Protein AF-A0A0J8B0G8-F1 (afdb_monomer_lite)

Secondar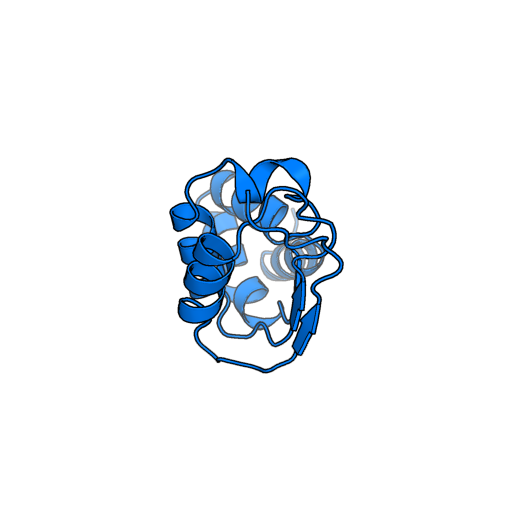y structure (DSSP, 8-state):
---HHHHHHHHTTS-HHHHHHHHHH-HHHHHHHHHHHHHH--EEEGGGGTTTTTTS-SHHHHHHHHH-TT--EEE-TT-TT--HHHHHHHHHT-TT--S-EE--S-----

Sequence (110 aa):
VLSPALLGRIFTYLTIFEYINVTKVSKAWAKIAAEETIQCMTTFDAAQLWYLLGQIDPSPIITMINQFVNVNKYSFAYCHHLTDAKLLQLLEAIPNKVWNYSFGCFIGDV

Organism: Beta vulgaris subsp. vulgaris (NCBI:txid3555)

Radius of gyration: 14.87 Å; chains: 1; bounding box: 38×25×40 Å

pLDDT: mean 78.4, std 10.76, range [40.28, 93.88]

Foldseek 3Di:
DDDLVVLLVVLLPDALVVLVVQLVPDVSSVVSSLPRNLVNAQEHACVVCLDPQLVDDCVVVLVSLLSNLNHQAYEPANNANNEPVSVVVSCVSRNNNHPHYHHNYDHDDD

InterPro domains:
  IPR036047 F-box-like domain superfamily [SSF81383] (2-64)

Structure (mmCIF, N/CA/C/O backbone):
data_AF-A0A0J8B0G8-F1
#
_entry.id   AF-A0A0J8B0G8-F1
#
loop_
_atom_site.group_PDB
_atom_site.id
_atom_site.type_symbol
_atom_site.label_atom_id
_atom_site.label_alt_id
_atom_site.label_comp_id
_atom_site.label_asym_id
_atom_site.label_entity_id
_atom_site.label_seq_id
_atom_site.pdbx_PDB_ins_code
_atom_site.Cartn_x
_atom_site.Cartn_y
_atom_site.Cartn_z
_atom_site.occupancy
_atom_site.B_iso_or_equiv
_atom_site.auth_seq_id
_atom_site.auth_comp_id
_atom_site.auth_asym_id
_atom_site.auth_atom_id
_atom_site.pdbx_PDB_model_num
ATOM 1 N N . VAL A 1 1 ? -25.573 2.287 15.294 1.00 74.44 1 VAL A N 1
ATOM 2 C CA . VAL A 1 1 ? -24.167 2.734 15.132 1.00 74.44 1 VAL A CA 1
ATOM 3 C C . VAL A 1 1 ? -23.289 1.492 15.142 1.00 74.44 1 VAL A C 1
ATOM 5 O O . VAL A 1 1 ? -23.500 0.655 16.010 1.00 74.44 1 VAL A O 1
ATOM 8 N N . LEU A 1 2 ? -22.403 1.315 14.157 1.00 86.88 2 LEU A N 1
ATOM 9 C CA . LEU A 1 2 ? -21.493 0.161 14.097 1.00 86.88 2 LEU A CA 1
ATOM 10 C C . LEU A 1 2 ? -20.435 0.268 15.207 1.00 86.88 2 LEU A C 1
ATOM 12 O O . LEU A 1 2 ? -19.969 1.369 15.500 1.00 86.88 2 LEU A O 1
ATOM 16 N N . SER A 1 3 ? -20.054 -0.853 15.824 1.00 90.94 3 SER A N 1
ATOM 17 C CA . SER A 1 3 ? -18.954 -0.870 16.797 1.00 90.94 3 SER A CA 1
ATOM 18 C C . SER A 1 3 ? -17.592 -0.738 16.093 1.00 90.94 3 SER A C 1
ATOM 20 O O . SER A 1 3 ? -17.474 -1.151 14.936 1.00 90.94 3 SER A O 1
ATOM 22 N N . PRO A 1 4 ? -16.543 -0.222 16.768 1.00 88.06 4 PRO A N 1
ATOM 23 C CA . PRO A 1 4 ? -15.203 -0.114 16.183 1.00 88.06 4 PRO A CA 1
ATOM 24 C C . PRO A 1 4 ? -14.656 -1.444 15.651 1.00 88.06 4 PRO A C 1
ATOM 26 O O . PRO A 1 4 ? -14.140 -1.488 14.541 1.00 88.06 4 PRO A O 1
ATOM 29 N N . ALA A 1 5 ? -14.858 -2.539 16.391 1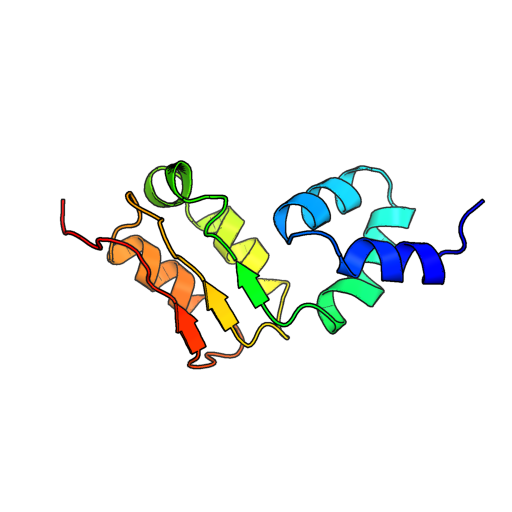.00 84.75 5 ALA A N 1
ATOM 30 C CA . ALA A 1 5 ? -14.421 -3.875 15.983 1.00 84.75 5 ALA A CA 1
ATOM 31 C C . ALA A 1 5 ? -15.135 -4.371 14.712 1.00 84.75 5 ALA A C 1
ATOM 33 O O . ALA A 1 5 ? -14.519 -4.977 13.838 1.00 84.75 5 ALA A O 1
ATOM 34 N N . LEU A 1 6 ? -16.440 -4.102 14.579 1.00 87.69 6 LEU A N 1
ATOM 35 C CA . LEU A 1 6 ? -17.179 -4.468 13.370 1.00 87.69 6 LEU A CA 1
ATOM 36 C C . LEU A 1 6 ? -16.742 -3.614 12.175 1.00 87.69 6 LEU A C 1
ATOM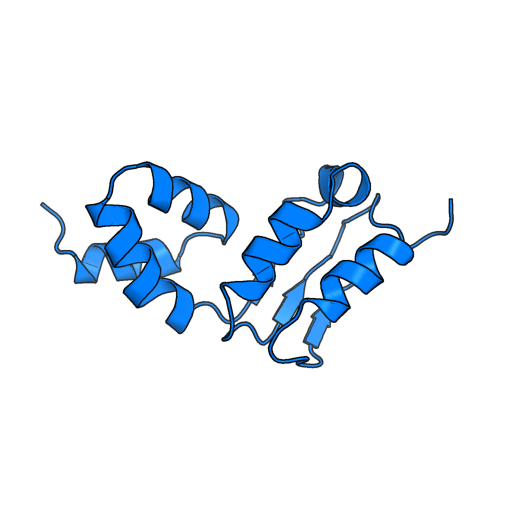 38 O O . LEU A 1 6 ? -16.636 -4.129 11.067 1.00 87.69 6 LEU A O 1
ATOM 42 N N . LEU A 1 7 ? -16.450 -2.332 12.404 1.00 88.62 7 LEU A N 1
ATOM 43 C CA . LEU A 1 7 ? -15.938 -1.440 11.370 1.00 88.62 7 LEU A CA 1
ATOM 44 C C . LEU A 1 7 ? -14.538 -1.866 10.892 1.00 88.62 7 LEU A C 1
ATOM 46 O O . LEU A 1 7 ? -14.304 -1.907 9.689 1.00 88.62 7 LEU A O 1
ATOM 50 N N . GLY A 1 8 ? -13.651 -2.272 11.807 1.00 84.50 8 GLY A N 1
ATOM 51 C CA . GLY A 1 8 ? -12.336 -2.829 11.471 1.00 84.50 8 GLY A CA 1
ATOM 52 C C . GLY A 1 8 ? -12.438 -4.069 10.585 1.00 84.50 8 GLY A C 1
ATOM 53 O O . GLY A 1 8 ? -11.805 -4.133 9.536 1.00 84.50 8 GLY A O 1
ATOM 54 N N . ARG A 1 9 ? -13.341 -4.999 10.925 1.00 82.88 9 ARG A N 1
ATOM 55 C CA . ARG A 1 9 ? -13.649 -6.167 10.079 1.00 82.88 9 ARG A CA 1
ATOM 56 C C . ARG A 1 9 ? -14.224 -5.809 8.712 1.00 82.88 9 ARG A C 1
ATOM 58 O O . ARG A 1 9 ? -14.057 -6.578 7.781 1.00 82.88 9 ARG A O 1
ATOM 65 N N . ILE A 1 10 ? -14.934 -4.692 8.577 1.00 86.62 10 ILE A N 1
ATOM 66 C CA . ILE A 1 10 ? -15.398 -4.223 7.264 1.00 86.62 10 ILE A CA 1
ATOM 67 C C . ILE A 1 10 ? -14.205 -3.709 6.452 1.00 86.62 10 ILE A C 1
ATOM 69 O O . ILE A 1 10 ? -14.104 -4.000 5.262 1.00 86.62 10 ILE A O 1
ATOM 73 N N . PHE A 1 11 ? -13.278 -2.993 7.090 1.00 85.88 11 PHE A N 1
ATOM 74 C CA . PHE A 1 11 ? -12.098 -2.451 6.418 1.00 85.88 11 PHE A CA 1
ATOM 75 C C . PHE A 1 11 ? -11.151 -3.528 5.881 1.00 85.88 11 PHE A C 1
ATOM 77 O O . PHE A 1 11 ? -10.443 -3.258 4.917 1.00 85.88 11 PHE A O 1
ATOM 84 N N . THR A 1 12 ? -11.175 -4.755 6.411 1.00 77.88 12 THR A N 1
ATOM 85 C CA . THR A 1 12 ? -10.370 -5.863 5.863 1.00 77.88 12 THR A CA 1
ATOM 86 C C . THR A 1 12 ? -10.840 -6.358 4.492 1.00 77.88 12 THR A C 1
ATOM 88 O O . THR A 1 12 ? -10.073 -7.034 3.812 1.00 77.88 12 THR A O 1
ATOM 91 N N . TYR A 1 13 ? -12.064 -6.025 4.063 1.00 80.38 13 TYR A N 1
ATOM 92 C CA . TYR A 1 13 ? -12.555 -6.323 2.710 1.00 80.38 13 TYR A CA 1
ATOM 93 C C . TYR A 1 13 ? -12.157 -5.263 1.679 1.00 80.38 13 TYR A C 1
ATOM 95 O O . TYR A 1 13 ? -12.371 -5.466 0.485 1.00 80.38 13 TYR A O 1
ATOM 103 N N . LEU A 1 14 ? -11.623 -4.127 2.130 1.00 79.44 14 LEU A N 1
ATOM 104 C CA . LEU A 1 14 ? -11.224 -3.040 1.252 1.00 79.44 14 LEU A CA 1
ATOM 105 C C . LEU A 1 14 ? -9.877 -3.343 0.609 1.00 79.44 14 LEU A C 1
ATOM 107 O O . LEU A 1 14 ? -8.968 -3.898 1.231 1.00 79.44 14 LEU A O 1
ATOM 111 N N . THR A 1 15 ? -9.725 -2.893 -0.629 1.00 75.25 15 THR A N 1
ATOM 112 C CA . THR A 1 15 ? -8.410 -2.798 -1.253 1.00 75.25 15 THR A CA 1
ATOM 113 C C . THR A 1 15 ? -7.538 -1.801 -0.496 1.00 75.25 15 THR A C 1
ATOM 115 O O . THR A 1 15 ? -8.009 -0.910 0.217 1.00 75.25 15 THR A O 1
ATOM 118 N N . ILE A 1 16 ? -6.230 -1.897 -0.706 1.00 74.81 16 ILE A N 1
ATOM 119 C CA . ILE A 1 16 ? -5.263 -0.979 -0.109 1.00 74.81 16 ILE A CA 1
ATOM 120 C C . ILE A 1 16 ? -5.522 0.500 -0.473 1.00 74.81 16 ILE A C 1
ATOM 122 O O . ILE A 1 16 ? -5.262 1.399 0.328 1.00 74.81 16 ILE A O 1
ATOM 126 N N . PHE A 1 17 ? -6.089 0.774 -1.653 1.00 76.94 17 PHE A N 1
ATOM 127 C CA . PHE A 1 17 ? -6.414 2.134 -2.095 1.00 76.94 17 PHE A CA 1
ATOM 128 C C . PHE A 1 17 ? -7.685 2.670 -1.436 1.00 76.94 17 PHE A C 1
ATOM 130 O O . PHE A 1 17 ? -7.734 3.826 -1.010 1.00 76.94 17 PHE A O 1
ATOM 137 N N . GLU A 1 18 ? -8.704 1.827 -1.293 1.00 80.56 18 GLU A N 1
ATOM 138 C CA . GLU A 1 18 ? -9.922 2.166 -0.552 1.00 80.56 18 GLU A CA 1
ATOM 139 C C . GLU A 1 18 ? -9.625 2.375 0.935 1.00 80.56 18 GLU A C 1
ATOM 141 O O . GLU A 1 18 ? -10.144 3.311 1.548 1.00 80.56 18 GLU A O 1
ATOM 146 N N . TYR A 1 19 ? -8.711 1.578 1.491 1.00 78.69 19 TYR A N 1
ATOM 147 C CA . TYR A 1 19 ? -8.200 1.748 2.846 1.00 78.69 19 TYR A CA 1
ATOM 148 C C . TYR A 1 19 ? -7.605 3.146 3.072 1.00 78.69 19 TYR A C 1
ATOM 150 O O . TYR A 1 19 ? -7.935 3.813 4.055 1.00 78.69 19 TYR A O 1
ATOM 158 N N . ILE A 1 20 ? -6.787 3.651 2.141 1.00 78.12 20 ILE A N 1
ATOM 159 C CA . ILE A 1 20 ? -6.249 5.016 2.249 1.00 78.12 20 ILE A CA 1
ATOM 160 C C . ILE A 1 20 ? -7.380 6.038 2.332 1.00 78.12 20 ILE A C 1
ATOM 162 O O . ILE A 1 20 ? -7.314 6.977 3.127 1.00 78.12 20 ILE A O 1
ATOM 166 N N . ASN A 1 21 ? -8.436 5.865 1.542 1.00 85.12 21 ASN A N 1
ATOM 167 C CA . ASN A 1 21 ? -9.563 6.791 1.560 1.00 85.12 21 ASN A CA 1
ATOM 168 C C . ASN A 1 21 ? -10.325 6.738 2.890 1.00 85.12 21 ASN A C 1
ATOM 170 O O . ASN A 1 21 ? -10.701 7.789 3.409 1.00 85.12 21 ASN A O 1
ATOM 174 N N . VAL A 1 22 ? -10.453 5.559 3.503 1.00 87.81 22 VAL A N 1
ATOM 175 C CA . VAL A 1 22 ? -11.031 5.397 4.847 1.00 87.81 22 VAL A CA 1
ATOM 176 C C . VAL A 1 22 ? -10.274 6.204 5.902 1.00 87.81 22 VAL A C 1
ATOM 178 O O . VAL A 1 22 ? -10.906 6.869 6.728 1.00 87.81 22 VAL A O 1
ATOM 181 N N . THR A 1 23 ? -8.937 6.228 5.852 1.00 84.81 23 THR A N 1
ATOM 182 C CA . THR A 1 23 ? -8.138 7.007 6.820 1.00 84.81 23 THR A CA 1
ATOM 183 C C . THR A 1 23 ? -8.377 8.521 6.729 1.00 84.81 23 THR A C 1
ATOM 185 O O . THR A 1 23 ? -8.132 9.245 7.693 1.00 84.81 23 THR A O 1
ATOM 188 N N . LYS A 1 24 ? -8.914 9.011 5.605 1.00 88.75 24 LYS A N 1
ATOM 189 C CA . LYS A 1 24 ? -9.223 10.433 5.385 1.00 88.75 24 LYS A CA 1
ATOM 190 C C . LYS A 1 24 ? -10.624 10.834 5.854 1.00 88.75 24 LYS A C 1
ATOM 192 O O . LYS A 1 24 ? -10.892 12.026 5.970 1.00 88.75 24 LYS A O 1
ATOM 197 N N . VAL A 1 25 ? -11.512 9.876 6.138 1.00 92.56 25 VAL A N 1
ATOM 198 C CA . VAL A 1 25 ? -12.905 10.160 6.534 1.00 92.56 25 VAL A CA 1
ATOM 199 C C . VAL A 1 25 ? -12.974 10.801 7.921 1.00 92.56 25 VAL A C 1
ATOM 201 O O . VAL A 1 25 ? -13.688 11.779 8.127 1.00 92.56 25 VAL A O 1
ATOM 204 N N . SER A 1 26 ? -12.253 10.250 8.902 1.00 93.88 26 SER A N 1
ATOM 205 C CA . SER A 1 26 ? -12.181 10.811 10.255 1.00 93.88 26 SER A CA 1
ATOM 206 C C . SER A 1 26 ? -10.985 10.263 11.032 1.00 93.88 26 SER A C 1
ATOM 208 O O . SER A 1 26 ? -10.495 9.169 10.749 1.00 93.88 26 SER A O 1
ATOM 210 N N . LYS A 1 27 ? -10.571 10.970 12.094 1.00 91.88 27 LYS A N 1
ATOM 211 C CA . LYS A 1 27 ? -9.523 10.492 13.017 1.00 91.88 27 LYS A CA 1
ATOM 212 C C . LYS A 1 27 ? -9.865 9.136 13.649 1.00 91.88 27 LYS A C 1
ATOM 214 O O . LYS A 1 27 ? -8.976 8.320 13.864 1.00 91.88 27 LYS A O 1
ATOM 219 N N . ALA A 1 28 ? -11.146 8.888 13.933 1.00 90.81 28 ALA A N 1
ATOM 220 C CA . ALA A 1 28 ? -11.600 7.618 14.497 1.00 90.81 28 ALA A CA 1
ATOM 221 C C . ALA A 1 28 ? -11.439 6.464 13.496 1.00 90.81 28 ALA A C 1
ATOM 223 O O . ALA A 1 28 ? -10.970 5.392 13.866 1.00 90.81 28 ALA A O 1
ATOM 224 N N . TRP A 1 29 ? -11.776 6.699 12.225 1.00 90.88 29 TRP A N 1
ATOM 225 C CA . TRP A 1 29 ? -11.634 5.699 11.165 1.00 90.88 29 TRP A CA 1
ATOM 226 C C . TRP A 1 29 ? -10.165 5.417 10.864 1.00 90.88 29 TRP A C 1
ATOM 228 O O . TRP A 1 29 ? -9.796 4.255 10.757 1.00 90.88 29 TRP A O 1
ATOM 238 N N . ALA A 1 30 ? -9.320 6.452 10.837 1.00 87.50 30 ALA A N 1
ATOM 239 C CA . ALA A 1 30 ? -7.874 6.299 10.695 1.00 87.50 30 ALA A CA 1
ATOM 240 C C . ALA A 1 30 ? -7.262 5.417 11.794 1.00 87.50 30 ALA A C 1
ATOM 242 O O . ALA A 1 30 ? -6.423 4.568 11.503 1.00 87.50 30 ALA A O 1
ATOM 243 N N . LYS A 1 31 ? -7.706 5.584 13.048 1.00 88.06 31 LYS A N 1
ATOM 244 C CA . LYS A 1 31 ? -7.235 4.764 14.169 1.00 88.06 31 LYS A CA 1
ATOM 245 C C . LYS A 1 31 ? -7.634 3.292 14.012 1.00 88.06 31 LYS A C 1
ATOM 247 O O . LYS A 1 31 ? -6.773 2.426 14.094 1.00 88.06 31 LYS A O 1
ATOM 252 N N . ILE A 1 32 ? -8.913 3.023 13.736 1.00 86.50 32 ILE A N 1
ATOM 253 C CA . ILE A 1 32 ? -9.430 1.655 13.535 1.00 86.50 32 ILE A CA 1
ATOM 254 C C . ILE A 1 32 ? -8.711 0.975 12.364 1.00 86.50 32 ILE A C 1
ATOM 256 O O . ILE A 1 32 ? -8.298 -0.177 12.456 1.00 86.50 32 ILE A O 1
ATOM 260 N N . ALA A 1 33 ? -8.537 1.716 11.273 1.00 80.56 33 ALA A N 1
ATOM 261 C CA . ALA A 1 33 ? -7.840 1.274 10.080 1.00 80.56 33 ALA A CA 1
ATOM 262 C C . ALA A 1 33 ? -6.397 0.829 10.402 1.00 80.56 33 ALA A C 1
ATOM 264 O O . ALA A 1 33 ? -6.010 -0.284 10.033 1.00 80.56 33 ALA A O 1
ATOM 265 N N . ALA A 1 34 ? -5.645 1.644 11.150 1.00 76.75 34 ALA A N 1
ATOM 266 C CA . ALA A 1 34 ? -4.258 1.359 11.514 1.00 76.75 34 ALA A CA 1
ATOM 267 C C . ALA A 1 34 ? -4.099 0.135 12.435 1.00 76.75 34 ALA A C 1
ATOM 269 O O . ALA A 1 34 ? -3.128 -0.605 12.295 1.00 76.75 34 ALA A O 1
ATOM 270 N N . GLU A 1 35 ? -5.034 -0.084 13.362 1.00 74.50 35 GLU A N 1
ATOM 271 C CA . GLU A 1 35 ? -4.953 -1.166 14.353 1.00 74.50 35 GLU A CA 1
ATOM 272 C C . GLU A 1 35 ? -5.336 -2.538 13.762 1.00 74.50 35 GLU A C 1
ATOM 274 O O . GLU A 1 35 ? -4.648 -3.525 14.013 1.00 74.50 35 GLU A O 1
ATOM 279 N N . GLU A 1 36 ? -6.386 -2.604 12.937 1.00 65.25 36 GLU A N 1
ATOM 280 C CA . GLU A 1 36 ? -6.979 -3.877 12.485 1.00 65.25 36 GLU A CA 1
ATOM 281 C C . GLU A 1 36 ? -6.483 -4.318 11.095 1.00 65.25 36 GLU A C 1
ATOM 283 O O . GLU A 1 36 ? -6.301 -5.504 10.821 1.00 65.25 36 GLU A O 1
ATOM 288 N N . THR A 1 37 ? -6.233 -3.373 10.185 1.00 59.56 37 THR A N 1
ATOM 289 C CA . THR A 1 37 ? -6.088 -3.703 8.752 1.00 59.56 37 THR A CA 1
ATOM 290 C C . THR A 1 37 ? -4.642 -3.990 8.352 1.00 59.56 37 THR A C 1
ATOM 292 O O . THR A 1 37 ? -4.397 -4.855 7.511 1.00 59.56 37 THR A O 1
ATOM 295 N N . ILE A 1 38 ? -3.669 -3.342 9.005 1.00 61.84 38 ILE A N 1
ATOM 296 C CA . ILE A 1 38 ? -2.233 -3.626 8.818 1.00 61.84 38 ILE A CA 1
ATOM 297 C C . ILE A 1 38 ? -1.897 -5.061 9.265 1.00 61.84 38 ILE A C 1
ATOM 299 O O . ILE A 1 38 ? -0.987 -5.689 8.722 1.00 61.84 38 ILE A O 1
ATOM 303 N N . GLN A 1 39 ? -2.644 -5.613 10.225 1.00 62.84 39 GLN A N 1
ATOM 304 C CA . GLN A 1 39 ? -2.440 -6.981 10.704 1.00 62.84 39 GLN A CA 1
ATOM 305 C C . GLN A 1 39 ? -3.005 -8.044 9.755 1.00 62.84 39 GLN A C 1
ATOM 307 O O . GLN A 1 39 ? -2.417 -9.115 9.628 1.00 62.84 39 GLN A O 1
ATOM 312 N N . CYS A 1 40 ? -4.122 -7.764 9.077 1.00 65.94 40 CYS A N 1
ATOM 313 C CA . CYS A 1 40 ? -4.820 -8.767 8.268 1.00 65.94 40 CYS A CA 1
ATOM 314 C C . CYS A 1 40 ? -4.458 -8.751 6.776 1.00 65.94 40 CYS A C 1
ATOM 316 O O . CYS A 1 40 ? -4.670 -9.760 6.098 1.00 65.94 40 CYS A O 1
ATOM 318 N N . MET A 1 41 ? -3.930 -7.646 6.236 1.00 74.19 41 MET A N 1
ATOM 319 C CA . MET A 1 41 ? -3.549 -7.597 4.821 1.00 74.19 41 MET A CA 1
ATOM 320 C C . MET A 1 41 ? -2.310 -8.452 4.545 1.00 74.19 41 MET A C 1
ATOM 322 O O . MET A 1 41 ? -1.206 -8.149 4.987 1.00 74.19 41 MET A O 1
ATOM 326 N N . THR A 1 42 ? -2.502 -9.498 3.745 1.00 78.38 42 THR A N 1
ATOM 327 C CA . THR A 1 42 ? -1.432 -10.398 3.284 1.00 78.38 42 THR A CA 1
ATOM 328 C C . THR A 1 42 ? -1.075 -10.187 1.813 1.00 78.38 42 THR A C 1
ATOM 330 O O . THR A 1 42 ? -0.029 -10.647 1.368 1.00 78.38 42 THR A O 1
ATOM 333 N N . THR A 1 43 ? -1.905 -9.467 1.052 1.00 80.94 43 THR A N 1
ATOM 334 C CA . THR A 1 43 ? -1.691 -9.203 -0.377 1.00 80.94 43 THR A CA 1
ATOM 335 C C . THR A 1 43 ? -1.718 -7.706 -0.665 1.00 80.94 43 THR A C 1
ATOM 337 O O . THR A 1 43 ? -2.646 -7.013 -0.254 1.00 80.94 43 THR A O 1
ATOM 340 N N . PHE A 1 44 ? -0.727 -7.229 -1.414 1.00 84.38 44 PHE A N 1
ATOM 341 C CA . PHE A 1 44 ? -0.692 -5.905 -2.023 1.00 84.38 44 PHE A CA 1
ATOM 342 C C . PHE A 1 44 ? -0.939 -6.072 -3.520 1.00 84.38 44 PHE A C 1
ATOM 344 O O . PHE A 1 44 ? -0.139 -6.705 -4.210 1.00 84.38 44 PHE A O 1
ATOM 351 N N . ASP A 1 45 ? -2.044 -5.529 -4.024 1.00 83.00 45 ASP A N 1
ATOM 352 C CA . ASP A 1 45 ? -2.386 -5.605 -5.444 1.00 83.00 45 ASP A CA 1
ATOM 353 C C . ASP A 1 45 ? -2.403 -4.215 -6.082 1.00 83.00 45 ASP A C 1
ATOM 355 O O . ASP A 1 45 ? -3.337 -3.434 -5.902 1.00 83.00 45 ASP A O 1
ATOM 359 N N . ALA A 1 46 ? -1.346 -3.912 -6.835 1.00 80.12 46 ALA A N 1
ATOM 360 C CA . ALA A 1 46 ? -1.232 -2.705 -7.644 1.00 80.12 46 ALA A CA 1
ATOM 361 C C . ALA A 1 46 ? -1.826 -2.869 -9.047 1.00 80.12 46 ALA A C 1
ATOM 363 O O . ALA A 1 46 ? -1.760 -1.917 -9.827 1.00 80.12 46 ALA A O 1
ATOM 364 N N . ALA A 1 47 ? -2.463 -4.000 -9.374 1.00 76.62 47 ALA A N 1
ATOM 365 C CA . ALA A 1 47 ? -3.118 -4.166 -10.668 1.00 76.62 47 ALA A CA 1
ATOM 366 C C . ALA A 1 47 ? -4.218 -3.122 -10.908 1.00 76.62 47 ALA A C 1
ATOM 368 O O . ALA A 1 47 ? -4.517 -2.823 -12.051 1.00 76.62 47 ALA A O 1
ATOM 369 N N . GLN A 1 48 ? -4.784 -2.494 -9.871 1.00 69.75 48 GLN A N 1
ATOM 370 C CA . GLN A 1 48 ? -5.714 -1.365 -10.035 1.00 69.75 48 GLN A CA 1
ATOM 371 C C . GLN A 1 48 ? -5.033 -0.056 -10.472 1.00 69.75 48 GLN A C 1
ATOM 373 O O . GLN A 1 48 ? -5.688 0.826 -11.021 1.00 69.75 48 GLN A O 1
ATOM 378 N N . LEU A 1 49 ? -3.717 0.059 -10.290 1.00 73.81 49 LEU A N 1
ATOM 379 C CA . LEU A 1 49 ? -2.894 1.168 -10.781 1.00 73.81 49 LEU A CA 1
ATOM 380 C C . LEU A 1 49 ? -2.251 0.864 -12.138 1.00 73.81 49 LEU A C 1
ATOM 382 O O . LEU A 1 49 ? -1.320 1.564 -12.538 1.00 73.81 49 LEU A O 1
ATOM 386 N N . TRP A 1 50 ? -2.731 -0.169 -12.836 1.00 69.44 50 TRP A N 1
ATOM 387 C CA . TRP A 1 50 ? -2.187 -0.701 -14.084 1.00 69.44 50 TRP A CA 1
ATOM 388 C C . TRP A 1 50 ? -1.766 0.368 -15.108 1.00 69.44 50 TRP A C 1
ATOM 390 O O . TRP A 1 50 ? -0.684 0.286 -15.688 1.00 69.44 50 TRP A O 1
ATOM 400 N N . TYR A 1 51 ? -2.574 1.416 -15.280 1.00 69.06 51 TYR A N 1
ATOM 401 C CA . TYR A 1 51 ? -2.274 2.514 -16.203 1.00 69.06 51 TYR A CA 1
ATOM 402 C C . TYR A 1 51 ? -1.348 3.596 -15.612 1.00 69.06 51 TYR A C 1
ATOM 404 O O . TYR A 1 51 ? -0.590 4.242 -16.331 1.00 69.06 51 TYR A O 1
ATOM 412 N N . LEU A 1 52 ? -1.383 3.816 -14.297 1.00 68.12 52 LEU A N 1
ATOM 413 C CA . LEU A 1 52 ? -0.758 4.982 -13.663 1.00 68.12 52 LEU A CA 1
ATOM 414 C C . LEU A 1 52 ? 0.645 4.705 -13.125 1.00 68.12 52 LEU A C 1
ATOM 416 O O . LEU A 1 52 ? 1.474 5.611 -13.125 1.00 68.12 52 LEU A O 1
ATOM 420 N N . LEU A 1 53 ? 0.935 3.475 -12.689 1.00 74.88 53 LEU A N 1
ATOM 421 C CA . LEU A 1 53 ? 2.137 3.163 -11.903 1.00 74.88 53 LEU A CA 1
ATOM 422 C C . LEU A 1 53 ? 3.449 3.558 -12.605 1.00 74.88 53 LEU A C 1
ATOM 424 O O . LEU A 1 53 ? 4.397 4.020 -11.977 1.00 74.88 53 LEU A O 1
ATOM 428 N N . GLY A 1 54 ? 3.481 3.433 -13.928 1.00 70.31 54 GLY A N 1
ATOM 429 C CA . GLY A 1 54 ? 4.618 3.832 -14.746 1.00 70.31 54 GLY A CA 1
ATOM 430 C C . GLY A 1 54 ? 4.786 5.323 -14.990 1.00 70.31 54 GLY A C 1
ATOM 431 O O . GLY A 1 54 ? 5.896 5.781 -15.247 1.00 70.31 54 GLY A O 1
ATOM 432 N N . GLN A 1 55 ? 3.709 6.096 -14.892 1.00 74.31 55 GLN A N 1
ATOM 433 C CA . GLN A 1 55 ? 3.711 7.536 -15.161 1.00 74.31 55 GLN A CA 1
ATOM 434 C C . GLN A 1 55 ? 3.865 8.361 -13.878 1.00 74.31 55 GLN A C 1
ATOM 436 O O . GLN A 1 55 ? 4.297 9.509 -13.933 1.00 74.31 55 GLN A O 1
ATOM 441 N N . ILE A 1 56 ? 3.564 7.773 -12.719 1.00 75.00 56 ILE A N 1
ATOM 442 C CA . ILE A 1 56 ? 3.655 8.446 -11.421 1.00 75.00 56 ILE A CA 1
ATOM 443 C C . ILE A 1 56 ? 5.051 8.333 -10.796 1.00 75.00 56 ILE A C 1
ATOM 445 O O . ILE A 1 56 ? 5.837 7.436 -11.116 1.00 75.00 56 ILE A O 1
ATOM 449 N N . ASP A 1 57 ? 5.348 9.262 -9.890 1.00 83.88 57 ASP A N 1
ATOM 450 C CA . ASP A 1 57 ? 6.408 9.119 -8.889 1.00 83.88 57 ASP A CA 1
ATOM 451 C C . ASP A 1 57 ? 6.120 7.870 -8.025 1.00 83.88 57 ASP A C 1
ATOM 453 O O . ASP A 1 57 ? 4.990 7.734 -7.546 1.00 83.88 57 ASP A O 1
ATOM 457 N N . PRO A 1 58 ? 7.077 6.940 -7.834 1.00 83.25 58 PRO A N 1
ATOM 458 C CA . PRO A 1 58 ? 6.871 5.753 -7.005 1.00 83.25 58 PRO A CA 1
ATOM 459 C C . PRO A 1 58 ? 6.803 6.055 -5.499 1.00 83.25 58 PRO A C 1
ATOM 461 O O . PRO A 1 58 ? 6.319 5.209 -4.745 1.00 83.25 58 PRO A O 1
ATOM 464 N N . SER A 1 59 ? 7.224 7.237 -5.035 1.00 86.12 59 SER A N 1
ATOM 465 C CA . SER A 1 59 ? 7.298 7.592 -3.605 1.00 86.12 59 SER A CA 1
ATOM 466 C C . SER A 1 59 ? 6.001 7.352 -2.805 1.00 86.12 59 SER A C 1
ATOM 468 O O . SER A 1 59 ? 6.071 6.794 -1.703 1.00 86.12 59 SER A O 1
ATOM 470 N N . PRO A 1 60 ? 4.796 7.687 -3.313 1.00 82.38 60 PRO A N 1
ATOM 471 C CA . PRO A 1 60 ? 3.542 7.380 -2.626 1.00 82.38 60 PRO A CA 1
ATOM 472 C C . PRO A 1 60 ? 3.297 5.873 -2.485 1.00 82.38 60 PRO A C 1
ATOM 474 O O . PRO A 1 60 ? 2.815 5.422 -1.450 1.00 82.38 60 PRO A O 1
ATOM 477 N N . ILE A 1 61 ? 3.671 5.085 -3.494 1.00 83.94 61 ILE A N 1
ATOM 478 C CA . ILE A 1 61 ? 3.510 3.627 -3.491 1.00 83.94 61 ILE A CA 1
ATOM 479 C C . ILE A 1 61 ? 4.521 2.983 -2.546 1.00 83.94 61 ILE A C 1
ATOM 481 O O . ILE A 1 61 ? 4.151 2.118 -1.760 1.00 83.94 61 ILE A O 1
ATOM 485 N N . ILE A 1 62 ? 5.764 3.463 -2.541 1.00 87.69 62 ILE A N 1
ATOM 486 C CA . ILE A 1 62 ? 6.795 3.079 -1.568 1.00 87.69 62 ILE A CA 1
ATOM 487 C C . ILE A 1 62 ? 6.316 3.351 -0.138 1.00 87.69 62 ILE A C 1
ATOM 489 O O . ILE A 1 62 ? 6.460 2.505 0.744 1.00 87.69 62 ILE A O 1
ATOM 493 N N . THR A 1 63 ? 5.701 4.512 0.096 1.00 85.00 63 THR A N 1
ATOM 494 C CA . THR A 1 63 ? 5.132 4.856 1.407 1.00 85.00 63 THR A CA 1
ATOM 495 C C . THR A 1 63 ? 4.055 3.855 1.817 1.00 85.00 63 THR A C 1
ATOM 497 O O . THR A 1 63 ? 4.034 3.430 2.968 1.00 85.00 63 THR A O 1
ATOM 500 N N . MET A 1 64 ? 3.199 3.435 0.881 1.00 81.62 64 MET A N 1
ATOM 501 C CA . MET A 1 64 ? 2.208 2.391 1.142 1.00 81.62 64 MET A CA 1
ATOM 502 C C . MET A 1 64 ? 2.870 1.047 1.440 1.00 81.62 64 MET A C 1
ATOM 504 O O . MET A 1 64 ? 2.570 0.457 2.467 1.00 81.62 64 MET A O 1
ATOM 508 N N . ILE A 1 65 ? 3.790 0.574 0.596 1.00 85.06 65 ILE A N 1
ATOM 509 C CA . ILE A 1 65 ? 4.490 -0.710 0.776 1.00 85.06 65 ILE A CA 1
ATOM 510 C C . ILE A 1 65 ? 5.107 -0.805 2.180 1.00 85.06 65 ILE A C 1
ATOM 512 O O . ILE A 1 65 ? 4.917 -1.801 2.876 1.00 85.06 65 ILE A O 1
ATOM 516 N N . ASN A 1 66 ? 5.755 0.267 2.638 1.00 84.38 66 ASN A N 1
ATOM 517 C CA . ASN A 1 66 ? 6.369 0.328 3.964 1.00 84.38 66 ASN A CA 1
ATOM 518 C C . ASN A 1 66 ? 5.365 0.264 5.130 1.00 84.38 66 ASN A C 1
ATOM 520 O O . ASN A 1 66 ? 5.744 -0.113 6.238 1.00 84.38 66 ASN A O 1
ATOM 524 N N . GLN A 1 67 ? 4.096 0.621 4.915 1.00 80.25 67 GLN A N 1
ATOM 525 C CA . GLN A 1 67 ? 3.059 0.553 5.951 1.00 80.25 67 GLN A CA 1
ATOM 526 C C . GLN A 1 67 ? 2.533 -0.872 6.173 1.00 80.25 67 GLN A C 1
ATOM 528 O O . GLN A 1 67 ? 2.083 -1.184 7.276 1.00 80.25 67 GLN A O 1
ATOM 533 N N . PHE A 1 68 ? 2.592 -1.747 5.165 1.00 80.38 68 PHE A N 1
ATOM 534 C CA . PHE A 1 68 ? 1.975 -3.077 5.211 1.00 80.38 68 PHE A CA 1
ATOM 535 C C . PHE A 1 68 ? 3.011 -4.195 5.368 1.00 80.38 68 PHE A C 1
ATOM 537 O O . PHE A 1 68 ? 3.242 -5.008 4.476 1.00 80.38 68 PHE A O 1
ATOM 544 N N . VAL A 1 69 ? 3.607 -4.274 6.558 1.00 79.88 69 VAL A N 1
ATOM 545 C CA . VAL A 1 69 ? 4.702 -5.212 6.884 1.00 79.88 69 VAL A CA 1
ATOM 546 C C . VAL A 1 69 ? 4.328 -6.701 6.836 1.00 79.88 69 VAL A C 1
ATOM 548 O O . VAL A 1 69 ? 5.213 -7.553 6.760 1.00 79.88 69 VAL A O 1
ATOM 551 N N . ASN A 1 70 ? 3.034 -7.030 6.868 1.00 79.25 70 ASN A N 1
ATOM 552 C CA . ASN A 1 70 ? 2.534 -8.411 6.851 1.00 79.25 70 ASN A CA 1
ATOM 553 C C . ASN A 1 70 ? 2.187 -8.922 5.443 1.00 79.25 70 ASN A C 1
ATOM 555 O O . ASN A 1 70 ? 1.814 -10.087 5.283 1.00 79.25 70 ASN A O 1
ATOM 559 N N . VAL A 1 71 ? 2.326 -8.082 4.412 1.00 82.56 71 VAL A N 1
ATOM 560 C CA . VAL A 1 71 ? 2.055 -8.479 3.028 1.00 82.56 71 VAL A CA 1
ATOM 561 C C . VAL A 1 71 ? 3.100 -9.480 2.562 1.00 82.56 71 VAL A C 1
ATOM 563 O O . VAL A 1 71 ? 4.275 -9.153 2.452 1.00 82.56 71 VAL A O 1
ATOM 566 N N . ASN A 1 72 ? 2.673 -10.690 2.228 1.00 84.88 72 ASN A N 1
ATOM 567 C CA . ASN A 1 72 ? 3.542 -11.756 1.738 1.00 84.88 72 ASN A CA 1
ATOM 568 C C . ASN A 1 72 ? 3.398 -12.004 0.231 1.00 84.88 72 ASN A C 1
ATOM 570 O O . ASN A 1 72 ? 4.123 -12.843 -0.302 1.00 84.88 72 ASN A O 1
ATOM 574 N N . LYS A 1 73 ? 2.479 -11.296 -0.437 1.00 85.12 73 LYS A N 1
ATOM 575 C CA . LYS A 1 73 ? 2.227 -11.376 -1.875 1.00 85.12 73 LYS A CA 1
ATOM 576 C C . LYS A 1 73 ? 2.093 -9.979 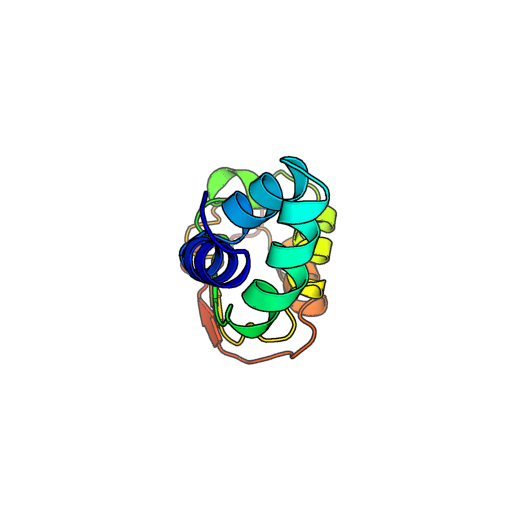-2.474 1.00 85.12 73 LYS A C 1
ATOM 578 O O . LYS A 1 73 ? 1.215 -9.221 -2.068 1.00 85.12 73 LYS A O 1
ATOM 583 N N . TYR A 1 74 ? 2.897 -9.684 -3.489 1.00 86.00 74 TYR A N 1
ATOM 584 C CA . TYR A 1 74 ? 2.837 -8.426 -4.235 1.00 86.00 74 TYR A CA 1
ATOM 585 C C . TYR A 1 74 ? 2.447 -8.702 -5.688 1.00 86.00 74 TYR A C 1
ATOM 587 O O . TYR A 1 74 ? 3.077 -9.506 -6.376 1.00 86.00 74 TYR A O 1
ATOM 595 N N . SER A 1 75 ? 1.391 -8.050 -6.159 1.00 84.88 75 SER A N 1
ATOM 596 C CA . SER A 1 75 ? 0.922 -8.120 -7.541 1.00 84.88 75 SER A CA 1
ATOM 597 C C . SER A 1 75 ? 1.133 -6.772 -8.216 1.00 84.88 75 SER A C 1
ATOM 599 O O . SER A 1 75 ? 0.598 -5.756 -7.776 1.00 84.88 75 SER A O 1
ATOM 601 N N . PHE A 1 76 ? 1.903 -6.788 -9.299 1.00 81.69 76 PHE A N 1
ATOM 602 C CA . PHE A 1 76 ? 2.091 -5.674 -10.230 1.00 81.69 76 PHE A CA 1
ATOM 603 C C . PHE A 1 76 ? 1.546 -6.040 -11.618 1.00 81.69 76 PHE A C 1
ATOM 605 O O . PHE A 1 76 ? 2.000 -5.523 -12.638 1.00 81.69 76 PHE A O 1
ATOM 612 N N . ALA A 1 77 ? 0.603 -6.986 -11.675 1.00 79.69 77 ALA A N 1
ATOM 613 C CA . ALA A 1 77 ? 0.020 -7.443 -12.926 1.00 79.69 77 ALA A CA 1
ATOM 614 C C . ALA A 1 77 ? -0.629 -6.288 -13.699 1.00 79.69 77 ALA A C 1
ATOM 616 O O . ALA A 1 77 ? -1.190 -5.366 -13.110 1.00 79.69 77 ALA A O 1
ATOM 617 N N . TYR A 1 78 ? -0.545 -6.346 -15.028 1.00 76.94 78 TYR A N 1
ATOM 618 C CA . TYR A 1 78 ? -1.097 -5.346 -15.943 1.00 76.94 78 TYR A CA 1
ATOM 619 C C . TYR A 1 78 ? -0.536 -3.921 -15.787 1.00 76.94 78 TYR A C 1
ATOM 621 O O . TYR A 1 78 ? -1.018 -3.010 -16.449 1.00 76.94 78 TYR A O 1
ATOM 629 N N . CYS A 1 79 ? 0.524 -3.691 -15.004 1.00 79.06 79 CYS A N 1
ATOM 630 C CA . CYS A 1 79 ? 1.205 -2.394 -14.938 1.00 79.06 79 CYS A CA 1
ATOM 631 C C . CYS A 1 79 ? 2.013 -2.086 -16.218 1.00 79.06 79 CYS A C 1
ATOM 633 O O . CYS A 1 79 ? 3.238 -2.114 -16.203 1.00 79.06 79 CYS A O 1
ATOM 635 N N . HIS A 1 80 ? 1.333 -1.785 -17.331 1.00 74.94 80 HIS A N 1
ATOM 636 C CA . HIS A 1 80 ? 1.908 -1.651 -18.683 1.00 74.94 80 HIS A CA 1
ATOM 637 C C . HIS A 1 80 ? 2.937 -0.532 -18.857 1.00 74.94 80 HIS A C 1
ATOM 639 O O . HIS A 1 80 ? 3.711 -0.553 -19.806 1.00 74.94 80 HIS A O 1
ATOM 645 N N . HIS A 1 81 ? 2.931 0.459 -17.970 1.00 78.56 81 HIS A N 1
ATOM 646 C CA . HIS A 1 81 ? 3.888 1.561 -18.013 1.00 78.56 81 HIS A CA 1
ATOM 647 C C . HIS A 1 81 ? 5.023 1.398 -16.989 1.00 78.56 81 HIS A C 1
ATOM 649 O O . HIS A 1 81 ? 5.907 2.252 -16.926 1.00 78.56 81 HIS A O 1
ATOM 655 N N . LEU A 1 82 ? 4.986 0.365 -16.137 1.00 82.75 82 LEU A N 1
ATOM 656 C CA . LEU A 1 82 ? 6.003 0.161 -15.109 1.00 82.75 82 LEU A CA 1
ATOM 657 C C . LEU A 1 82 ? 7.332 -0.230 -15.766 1.00 82.75 82 LEU A C 1
ATOM 659 O O . LEU A 1 82 ? 7.444 -1.304 -16.347 1.00 82.75 82 LEU A O 1
ATOM 663 N N . THR A 1 83 ? 8.328 0.645 -15.651 1.00 84.06 83 THR A N 1
ATOM 664 C CA . THR A 1 83 ? 9.692 0.386 -16.122 1.00 84.06 83 THR A CA 1
ATOM 665 C C . THR A 1 83 ? 10.482 -0.430 -15.104 1.00 84.06 83 THR A C 1
ATOM 667 O O . THR A 1 83 ? 10.186 -0.385 -13.904 1.00 84.06 83 THR A O 1
ATOM 670 N N . ASP A 1 84 ? 11.548 -1.092 -15.557 1.00 82.94 84 ASP A N 1
ATOM 671 C CA . ASP A 1 84 ? 12.466 -1.841 -14.690 1.00 82.94 84 ASP A CA 1
ATOM 672 C C . ASP A 1 84 ? 13.034 -0.992 -13.554 1.00 82.94 84 ASP A C 1
ATOM 674 O O . ASP A 1 84 ? 13.003 -1.390 -12.390 1.00 82.94 84 ASP A O 1
ATOM 678 N N . ALA A 1 85 ? 13.480 0.227 -13.864 1.00 85.00 85 ALA A N 1
ATOM 679 C CA . ALA A 1 85 ? 14.042 1.135 -12.867 1.00 85.00 85 ALA A CA 1
ATOM 680 C C . ALA A 1 85 ? 13.047 1.461 -11.739 1.00 85.00 85 ALA A C 1
ATOM 682 O O . ALA A 1 85 ? 13.433 1.532 -10.572 1.00 85.00 85 ALA A O 1
ATOM 683 N N . LYS A 1 86 ? 11.762 1.650 -12.068 1.00 85.62 86 LYS A N 1
ATOM 684 C CA . LYS A 1 86 ? 10.720 1.904 -11.064 1.00 85.62 86 LYS A CA 1
ATOM 685 C C . LYS A 1 86 ? 10.346 0.634 -10.317 1.00 85.62 86 LYS A C 1
ATOM 687 O O . LYS A 1 86 ? 10.153 0.692 -9.106 1.00 85.62 86 LYS A O 1
ATOM 692 N N . LEU A 1 87 ? 10.268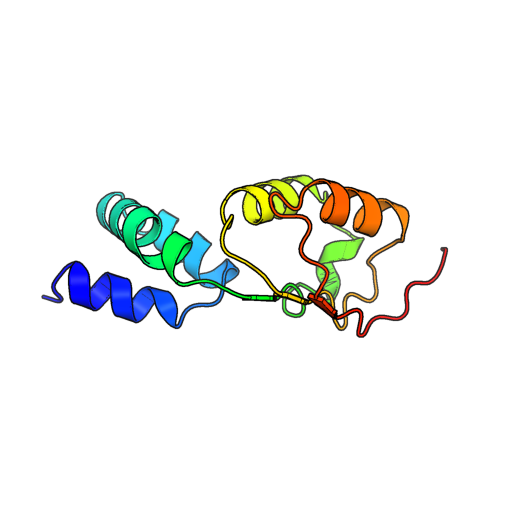 -0.501 -11.007 1.00 84.69 87 LEU A N 1
ATOM 693 C CA . LEU A 1 87 ? 10.008 -1.781 -10.361 1.00 84.69 87 LEU A CA 1
ATOM 694 C C . LEU A 1 87 ? 11.084 -2.093 -9.314 1.00 84.69 87 LEU A C 1
ATOM 696 O O . LEU A 1 87 ? 10.737 -2.438 -8.188 1.00 84.69 87 LEU A O 1
ATOM 700 N N . LEU A 1 88 ? 12.363 -1.897 -9.640 1.00 87.12 88 LEU A N 1
ATOM 701 C CA . LEU A 1 88 ? 13.465 -2.088 -8.695 1.00 87.12 88 LEU A CA 1
ATOM 702 C C . LEU A 1 88 ? 13.296 -1.230 -7.436 1.00 87.12 88 LEU A C 1
ATOM 704 O O . LEU A 1 88 ? 13.376 -1.764 -6.333 1.00 87.12 88 LEU A O 1
ATOM 708 N N . GLN A 1 89 ? 12.951 0.053 -7.582 1.00 88.94 89 GLN A N 1
ATOM 709 C CA . GLN A 1 89 ? 12.681 0.930 -6.434 1.00 88.94 89 GLN A CA 1
ATOM 710 C C . GLN A 1 89 ? 11.522 0.421 -5.562 1.00 88.94 89 GLN A C 1
ATOM 712 O O . GLN A 1 89 ? 11.593 0.477 -4.334 1.00 88.94 89 GLN A O 1
ATOM 717 N N . LEU A 1 90 ? 10.451 -0.093 -6.179 1.00 87.00 90 LEU A N 1
ATOM 718 C CA . LEU A 1 90 ? 9.320 -0.670 -5.445 1.00 87.00 90 LEU A CA 1
ATOM 719 C C . LEU A 1 90 ? 9.722 -1.947 -4.702 1.00 87.00 90 LEU A C 1
ATOM 721 O O . LEU A 1 90 ? 9.319 -2.128 -3.556 1.00 87.00 90 LEU A O 1
ATOM 725 N N . LEU A 1 91 ? 10.520 -2.815 -5.329 1.00 86.62 91 LEU A N 1
ATOM 726 C CA . LEU A 1 91 ? 10.995 -4.061 -4.725 1.00 86.62 91 LEU A CA 1
ATOM 727 C C . LEU A 1 91 ? 11.965 -3.808 -3.563 1.00 86.62 91 LEU A C 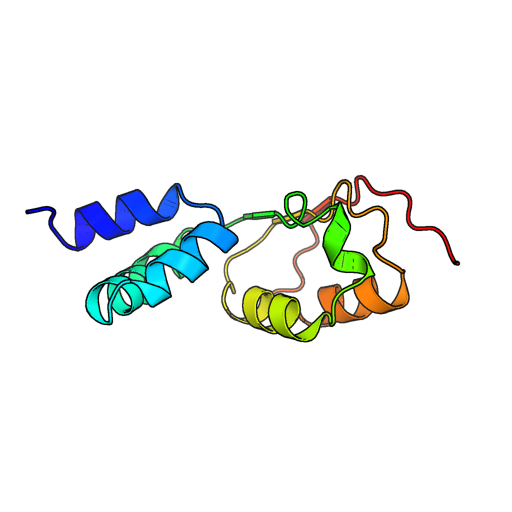1
ATOM 729 O O . LEU A 1 91 ? 11.891 -4.493 -2.544 1.00 86.62 91 LEU A O 1
ATOM 733 N N . GLU A 1 92 ? 12.841 -2.810 -3.679 1.00 89.25 92 GLU A N 1
ATOM 734 C CA . GLU A 1 92 ? 13.768 -2.412 -2.611 1.00 89.25 92 GLU A CA 1
ATOM 735 C C . GLU A 1 92 ? 13.047 -1.894 -1.361 1.00 89.25 92 GLU A C 1
ATOM 737 O O . GLU A 1 92 ? 13.533 -2.089 -0.245 1.00 89.25 92 GLU A O 1
ATOM 742 N N . ALA A 1 93 ? 11.872 -1.287 -1.536 1.00 88.75 93 ALA A N 1
ATOM 743 C CA . ALA A 1 93 ? 11.047 -0.782 -0.446 1.00 88.75 93 ALA A CA 1
ATOM 744 C C . ALA A 1 93 ? 10.293 -1.873 0.332 1.00 88.75 93 ALA A C 1
ATOM 746 O O . ALA A 1 93 ? 9.708 -1.575 1.370 1.00 88.75 93 ALA A O 1
ATOM 747 N N . ILE A 1 94 ? 10.258 -3.122 -0.143 1.00 87.94 94 ILE A N 1
ATOM 748 C CA . ILE A 1 94 ? 9.465 -4.179 0.494 1.00 87.94 94 ILE A CA 1
ATOM 749 C C . ILE A 1 94 ? 10.113 -4.597 1.826 1.00 87.94 94 ILE A C 1
ATOM 751 O O . ILE A 1 94 ? 11.204 -5.178 1.826 1.00 87.94 94 ILE A O 1
ATOM 755 N N . PRO A 1 95 ? 9.443 -4.376 2.976 1.00 82.19 95 PRO A N 1
ATOM 756 C CA . PRO A 1 95 ? 10.069 -4.507 4.295 1.00 82.19 95 PRO A CA 1
ATOM 757 C C . PRO A 1 95 ? 10.431 -5.951 4.661 1.00 82.19 95 PRO A C 1
ATOM 759 O O . PRO A 1 95 ? 11.356 -6.191 5.433 1.00 82.19 95 PRO A O 1
ATOM 762 N N . ASN A 1 96 ? 9.714 -6.928 4.107 1.00 76.25 96 ASN A N 1
ATOM 763 C CA . ASN A 1 96 ? 9.829 -8.342 4.459 1.00 76.25 96 ASN A CA 1
ATOM 764 C C . ASN A 1 96 ? 10.450 -9.212 3.348 1.00 76.25 96 ASN A C 1
ATOM 766 O O . ASN A 1 96 ? 10.584 -10.420 3.537 1.00 76.25 96 ASN A O 1
ATOM 770 N N . LYS A 1 97 ? 10.853 -8.602 2.219 1.00 71.25 97 LYS A N 1
ATOM 771 C CA . LYS A 1 97 ? 11.507 -9.213 1.038 1.00 71.25 97 LYS A CA 1
ATOM 772 C C . LYS A 1 97 ? 10.962 -10.596 0.634 1.00 71.25 97 LYS A C 1
ATOM 774 O O . LYS A 1 97 ? 11.712 -11.450 0.162 1.00 71.25 97 LYS A O 1
ATOM 779 N N . VAL A 1 98 ? 9.667 -10.843 0.843 1.00 64.38 98 VAL A N 1
ATOM 780 C CA . VAL A 1 98 ? 9.052 -12.160 0.618 1.00 64.38 98 VAL A CA 1
ATOM 781 C C . VAL A 1 98 ? 8.913 -12.416 -0.884 1.00 64.38 98 VAL A C 1
ATOM 783 O O . VAL A 1 98 ? 8.492 -11.545 -1.634 1.00 64.38 98 VAL A O 1
ATOM 786 N N . TRP A 1 99 ? 9.243 -13.628 -1.329 1.00 59.50 99 TRP A N 1
ATOM 787 C CA . TRP A 1 99 ? 9.469 -13.971 -2.740 1.00 59.50 99 TRP A CA 1
ATOM 788 C C . TRP A 1 99 ? 8.213 -14.305 -3.573 1.00 59.50 99 TRP A C 1
ATOM 790 O O . TRP A 1 99 ? 8.337 -14.959 -4.606 1.00 59.50 99 TRP A O 1
ATOM 800 N N . ASN A 1 100 ? 7.006 -13.881 -3.174 1.00 73.31 100 ASN A N 1
ATOM 801 C CA . ASN A 1 100 ? 5.792 -14.132 -3.969 1.00 73.31 100 ASN A CA 1
ATOM 802 C C . ASN A 1 100 ? 5.367 -12.882 -4.740 1.00 73.31 100 ASN A C 1
ATOM 804 O O . ASN A 1 100 ? 4.552 -12.080 -4.273 1.00 73.31 100 ASN A O 1
ATOM 808 N N . TYR A 1 101 ? 5.902 -12.761 -5.950 1.00 74.00 101 TYR A N 1
ATOM 809 C CA . TYR A 1 101 ? 5.593 -11.673 -6.866 1.00 74.00 101 TYR A CA 1
ATOM 810 C C . TYR A 1 101 ? 4.758 -12.157 -8.050 1.00 74.00 101 TYR A C 1
ATOM 812 O O . TYR A 1 101 ? 4.993 -13.238 -8.591 1.00 74.00 101 TYR A O 1
ATOM 820 N N . SER A 1 102 ? 3.798 -11.341 -8.480 1.00 73.44 102 SER A N 1
ATOM 821 C CA . SER A 1 102 ? 3.075 -11.541 -9.735 1.00 73.44 102 SER A CA 1
ATOM 822 C C . SER A 1 102 ? 3.318 -10.359 -10.665 1.00 73.44 102 SER A C 1
ATOM 824 O O . SER A 1 102 ? 2.861 -9.247 -10.403 1.00 73.44 102 SER A O 1
ATOM 826 N N . PHE A 1 103 ? 4.034 -10.619 -11.757 1.00 67.25 103 PHE A N 1
ATOM 827 C CA . PHE A 1 103 ? 4.350 -9.654 -12.807 1.00 67.25 103 PHE A CA 1
ATOM 828 C C . PHE A 1 103 ? 3.604 -10.053 -14.083 1.00 67.25 103 PHE A C 1
ATOM 830 O O . PHE A 1 103 ? 4.174 -10.569 -15.036 1.00 67.25 103 PHE A O 1
ATOM 837 N N . GLY A 1 104 ? 2.283 -9.894 -14.090 1.00 58.59 104 GLY A N 1
ATOM 838 C CA . GLY A 1 104 ? 1.461 -10.071 -15.295 1.00 58.59 104 GLY A CA 1
ATOM 839 C C . GLY A 1 104 ? 1.575 -8.893 -16.271 1.00 58.59 104 GLY A C 1
ATOM 840 O O . GLY A 1 104 ? 0.556 -8.443 -16.787 1.00 58.59 104 GLY A O 1
ATOM 841 N N . CYS A 1 105 ? 2.762 -8.314 -16.443 1.00 57.56 105 CYS A N 1
ATOM 842 C CA . CYS A 1 105 ? 3.008 -7.083 -17.194 1.00 57.56 105 CYS A CA 1
ATOM 843 C C . CYS A 1 105 ? 4.117 -7.294 -18.236 1.00 57.56 105 CYS A C 1
ATOM 845 O O . CYS A 1 105 ? 5.086 -8.007 -17.993 1.00 57.56 105 CYS A O 1
ATOM 847 N N . PHE A 1 106 ? 3.963 -6.670 -19.410 1.00 50.78 106 PHE A N 1
ATOM 848 C CA . PHE A 1 106 ? 5.046 -6.528 -20.382 1.00 50.78 106 PHE A CA 1
ATOM 849 C C . PHE A 1 106 ? 5.998 -5.466 -19.846 1.00 50.78 106 PHE A C 1
ATOM 851 O O . PHE A 1 106 ? 5.756 -4.273 -20.001 1.00 50.78 106 PHE A O 1
ATOM 858 N N . ILE A 1 107 ? 7.029 -5.914 -19.147 1.00 50.78 107 ILE A N 1
ATOM 859 C CA . ILE A 1 107 ? 8.135 -5.068 -18.735 1.00 50.78 107 ILE A CA 1
ATOM 860 C C . ILE A 1 107 ? 9.029 -4.929 -19.968 1.00 50.78 107 ILE A C 1
ATOM 862 O O . ILE A 1 107 ? 9.604 -5.912 -20.433 1.00 50.78 107 ILE A O 1
ATOM 866 N N . GLY A 1 108 ? 9.036 -3.747 -20.572 1.00 42.78 108 GLY A N 1
ATOM 867 C CA . GLY A 1 108 ? 9.826 -3.453 -21.761 1.00 42.78 108 GLY A CA 1
ATOM 868 C C . GLY A 1 108 ? 10.574 -2.147 -21.570 1.00 42.78 108 GLY A C 1
ATOM 869 O O . GLY A 1 108 ? 9.963 -1.146 -21.189 1.00 42.78 108 GLY A O 1
ATOM 870 N N . ASP A 1 109 ? 11.880 -2.182 -21.825 1.00 40.28 109 ASP A N 1
ATOM 871 C CA . ASP A 1 109 ? 12.731 -1.000 -21.905 1.00 40.28 109 ASP A CA 1
ATOM 872 C C . ASP A 1 109 ? 12.171 -0.047 -22.970 1.00 40.28 109 ASP A C 1
ATOM 874 O O . ASP A 1 109 ? 12.090 -0.401 -24.150 1.00 40.28 109 ASP A O 1
ATOM 878 N N . VAL A 1 110 ? 11.755 1.148 -22.544 1.00 41.62 110 VAL A N 1
ATOM 879 C CA . VAL A 1 110 ? 11.495 2.287 -23.438 1.00 41.62 110 VAL A CA 1
ATOM 880 C C . VAL A 1 110 ? 12.685 3.224 -23.378 1.00 41.62 110 VAL A C 1
ATOM 882 O O . VAL A 1 110 ? 13.086 3.559 -22.239 1.00 41.62 110 VAL A O 1
#